Protein AF-A0A2D6DPN8-F1 (afdb_monomer_lite)

Foldseek 3Di:
DVLLVVLVPADAFGKDWDKDWFAADDPQQVVVLVVCCVPPVNVVRNPDGPVVVNVVSPWPPKDFPDDPSRTITGIMTTRHD

Secondary structure (DSSP, 8-state):
-THHHHHHHSPTT-EEEEEEE----SHHHHHHHHHTTTSHHHHHHTTS-HHHHHHHTT-EEEEEEEEETTTEEEEEEE---

pLDDT: mean 93.43, std 4.83, range [67.25, 98.25]

Structure (mmCIF, N/CA/C/O backbone):
data_AF-A0A2D6DPN8-F1
#
_entry.id   AF-A0A2D6DPN8-F1
#
loop_
_atom_site.group_PDB
_atom_site.id
_atom_site.type_symbol
_atom_site.label_atom_id
_atom_site.label_alt_id
_atom_site.label_comp_id
_atom_site.label_asym_id
_atom_site.label_entity_id
_atom_site.label_seq_id
_atom_site.pdbx_PDB_ins_code
_atom_site.Cartn_x
_atom_site.Cartn_y
_atom_site.Cartn_z
_atom_site.occupancy
_atom_site.B_iso_or_equiv
_atom_site.auth_seq_id
_atom_site.auth_comp_id
_atom_site.auth_asym_id
_atom_site.auth_atom_id
_atom_site.pdbx_PDB_model_num
ATOM 1 N N . ALA A 1 1 ? -7.838 10.745 -5.000 1.00 67.25 1 ALA A N 1
ATOM 2 C CA . ALA A 1 1 ? -8.132 9.798 -6.105 1.00 67.25 1 ALA A CA 1
ATOM 3 C C . ALA A 1 1 ? -8.503 8.432 -5.515 1.00 67.25 1 ALA A C 1
ATOM 5 O O . ALA A 1 1 ? -8.203 8.251 -4.345 1.00 67.25 1 ALA A O 1
ATOM 6 N N . ALA A 1 2 ? -9.193 7.552 -6.263 1.00 88.62 2 ALA A N 1
ATOM 7 C CA . ALA A 1 2 ? -9.766 6.228 -5.906 1.00 88.62 2 ALA A CA 1
ATOM 8 C C . ALA A 1 2 ? -9.805 5.812 -4.412 1.00 88.62 2 ALA A C 1
ATOM 10 O O . ALA A 1 2 ? -10.894 5.678 -3.859 1.00 88.62 2 ALA A O 1
ATOM 11 N N . PHE A 1 3 ? -8.660 5.658 -3.736 1.00 93.50 3 PHE A N 1
ATOM 12 C CA . PHE A 1 3 ? -8.586 5.364 -2.298 1.00 93.50 3 PHE A CA 1
ATOM 13 C C . PHE A 1 3 ? -9.330 6.357 -1.395 1.00 93.50 3 PHE A C 1
ATOM 15 O O . PHE A 1 3 ? -9.915 5.921 -0.411 1.00 93.50 3 PHE A O 1
ATOM 22 N N . ASN A 1 4 ? -9.398 7.650 -1.733 1.00 95.38 4 ASN A N 1
ATOM 23 C CA . ASN A 1 4 ? -10.196 8.616 -0.955 1.00 95.38 4 ASN A CA 1
ATOM 24 C C . ASN A 1 4 ? -11.692 8.287 -1.008 1.00 95.38 4 ASN A C 1
ATOM 26 O O . ASN A 1 4 ? -12.400 8.435 -0.016 1.00 95.38 4 ASN A O 1
ATOM 30 N N . GLU A 1 5 ? -12.172 7.828 -2.163 1.00 96.38 5 GLU A N 1
ATOM 31 C CA . GLU A 1 5 ? -13.572 7.451 -2.336 1.00 96.38 5 GLU A CA 1
ATOM 32 C C . GLU A 1 5 ? -13.861 6.123 -1.634 1.00 96.38 5 GLU A C 1
ATOM 34 O O . GLU A 1 5 ? -14.842 6.019 -0.903 1.00 96.38 5 GLU A O 1
ATOM 39 N N . MET A 1 6 ? -12.952 5.146 -1.748 1.00 96.38 6 MET A N 1
ATOM 40 C CA . MET A 1 6 ? -13.019 3.896 -0.981 1.00 96.38 6 MET A CA 1
ATOM 41 C C . MET A 1 6 ? -13.044 4.172 0.529 1.00 96.38 6 MET A C 1
ATOM 43 O O . MET A 1 6 ? -13.864 3.604 1.249 1.00 96.38 6 MET A O 1
ATOM 47 N N . TYR A 1 7 ? -12.193 5.084 1.010 1.00 97.00 7 TYR A N 1
ATOM 48 C CA . TYR A 1 7 ? -12.202 5.526 2.401 1.00 97.00 7 TYR A CA 1
ATOM 49 C C . TYR A 1 7 ? -13.543 6.169 2.757 1.00 97.00 7 TYR A C 1
ATOM 51 O O . TYR A 1 7 ? -14.129 5.831 3.779 1.00 97.00 7 TYR A O 1
ATOM 59 N N . ARG A 1 8 ? -14.084 7.062 1.919 1.00 96.81 8 ARG A N 1
ATOM 60 C CA . ARG A 1 8 ? -15.361 7.746 2.174 1.00 96.81 8 ARG A CA 1
ATOM 61 C C . ARG A 1 8 ? -16.524 6.765 2.354 1.00 96.81 8 ARG A C 1
ATOM 63 O O . ARG A 1 8 ? -17.280 6.922 3.311 1.00 96.81 8 ARG A O 1
ATOM 70 N N . VAL A 1 9 ? -16.645 5.758 1.485 1.00 97.00 9 VAL A N 1
ATOM 71 C CA . VAL A 1 9 ? -17.794 4.828 1.467 1.00 97.00 9 VAL A CA 1
ATOM 72 C C . VAL A 1 9 ? -17.718 3.711 2.509 1.00 97.00 9 VAL A C 1
ATOM 74 O O . VAL A 1 9 ? -18.751 3.162 2.891 1.00 97.00 9 VAL A O 1
ATOM 77 N N . LEU A 1 10 ? -16.521 3.366 2.994 1.00 97.69 10 LEU A N 1
ATOM 78 C CA . LEU A 1 10 ? -16.376 2.368 4.052 1.00 97.69 10 LEU A CA 1
ATOM 79 C C . LEU A 1 10 ? -17.009 2.860 5.363 1.00 97.69 10 LEU A C 1
ATOM 81 O O . LEU A 1 10 ? -16.940 4.042 5.713 1.00 97.69 10 LEU A O 1
ATOM 85 N N . LYS A 1 11 ? -17.605 1.937 6.125 1.00 97.50 11 LYS A N 1
ATOM 86 C CA . LYS A 1 11 ? -18.044 2.206 7.503 1.0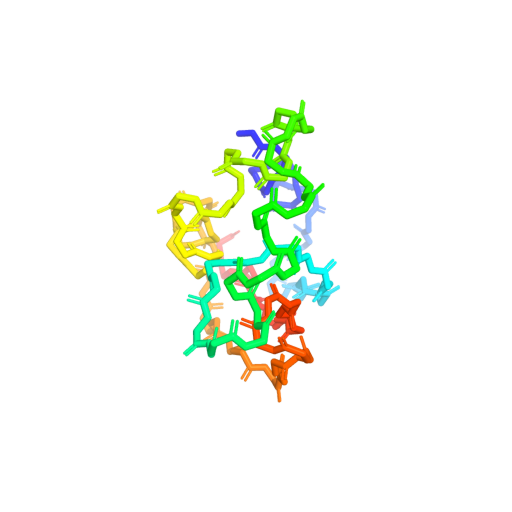0 97.50 11 LYS A CA 1
ATOM 87 C C . LYS A 1 11 ? -16.825 2.385 8.412 1.00 97.50 11 LYS A C 1
ATOM 89 O O . LYS A 1 11 ? -15.748 1.870 8.113 1.00 97.50 11 LYS A O 1
ATOM 94 N N . LYS A 1 12 ? -16.995 3.066 9.548 1.00 96.56 12 LYS A N 1
ATOM 95 C CA . LYS A 1 12 ? -15.968 3.110 10.600 1.00 96.56 12 LYS A CA 1
ATOM 96 C C . LYS A 1 12 ? -15.618 1.684 11.048 1.00 96.56 12 LYS A C 1
ATOM 98 O O . LYS A 1 12 ? -16.513 0.879 11.286 1.00 96.56 12 LYS A O 1
ATOM 103 N N . GLY A 1 13 ? -14.326 1.376 11.124 1.00 96.88 13 GLY A N 1
ATOM 104 C CA . GLY A 1 13 ? -13.801 0.027 11.360 1.00 96.88 13 GLY A CA 1
ATOM 105 C C . GLY A 1 13 ? -13.796 -0.877 10.122 1.00 96.88 13 GLY A C 1
ATOM 106 O O . GLY A 1 13 ? -13.305 -1.997 10.200 1.00 96.88 13 GLY A O 1
ATOM 107 N N . GLY A 1 14 ? -14.319 -0.410 8.985 1.00 97.62 14 GLY A N 1
ATOM 108 C CA . GLY A 1 14 ? -14.344 -1.158 7.734 1.00 97.62 14 GLY A CA 1
ATOM 109 C C . GLY A 1 14 ? -12.944 -1.415 7.183 1.00 97.62 14 GLY A C 1
ATOM 110 O O . GLY A 1 14 ? -12.027 -0.608 7.356 1.00 97.62 14 GLY A O 1
ATOM 111 N N . GLU A 1 15 ? -12.796 -2.542 6.496 1.00 97.75 15 GLU A N 1
ATOM 112 C CA . GLU A 1 15 ? -11.520 -2.995 5.954 1.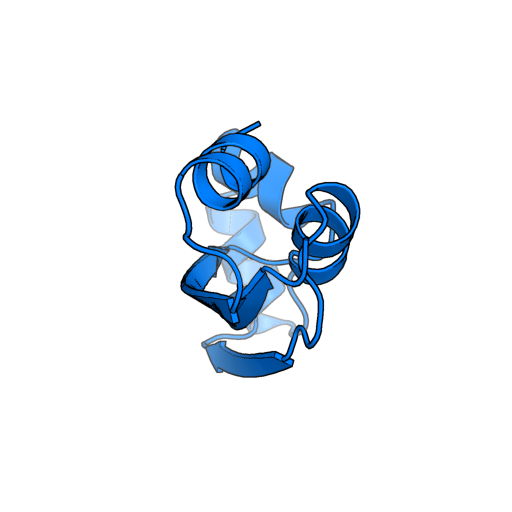00 97.75 15 GLU A CA 1
ATOM 113 C C . GLU A 1 15 ? -11.487 -2.849 4.436 1.00 97.75 15 GLU A C 1
ATOM 115 O O . GLU A 1 15 ? -12.414 -3.255 3.735 1.00 97.75 15 GLU A O 1
ATOM 120 N N . LEU A 1 16 ? -10.384 -2.310 3.928 1.00 97.50 16 LEU A N 1
ATOM 121 C CA . LEU A 1 16 ? -10.009 -2.420 2.530 1.00 97.50 16 LEU A CA 1
ATOM 122 C C . LEU A 1 16 ? -9.042 -3.595 2.389 1.00 97.50 16 LEU A C 1
ATOM 124 O O . LEU A 1 16 ? -7.953 -3.570 2.963 1.00 97.50 16 LEU A O 1
ATOM 128 N N . VAL A 1 17 ? -9.426 -4.595 1.599 1.00 96.62 17 VAL A N 1
ATOM 129 C CA . VAL A 1 17 ? -8.546 -5.683 1.164 1.00 96.62 17 VAL A CA 1
ATOM 130 C C . VAL A 1 17 ? -8.447 -5.609 -0.351 1.00 96.62 17 VAL A C 1
ATOM 132 O O . VAL A 1 17 ? -9.456 -5.722 -1.041 1.00 96.62 17 VAL A O 1
ATOM 135 N N . THR A 1 18 ? -7.245 -5.374 -0.869 1.00 95.12 18 THR A N 1
ATOM 136 C CA . THR A 1 18 ? -7.040 -5.136 -2.302 1.00 95.12 18 THR A CA 1
ATOM 137 C C . THR A 1 18 ? -5.750 -5.765 -2.812 1.00 95.12 18 THR A C 1
ATOM 139 O O . THR A 1 18 ? -4.836 -6.077 -2.043 1.00 95.12 18 THR A O 1
ATOM 142 N N . VAL A 1 19 ? -5.693 -5.944 -4.130 1.00 95.19 19 VAL A N 1
ATOM 143 C CA . VAL A 1 19 ? -4.490 -6.300 -4.875 1.00 95.19 19 VAL A CA 1
ATOM 144 C C . VAL A 1 19 ? -4.290 -5.245 -5.944 1.00 95.19 19 VAL A C 1
ATOM 146 O O . VAL A 1 19 ? -5.163 -5.058 -6.785 1.00 95.19 19 VAL A O 1
ATOM 149 N N . ASP A 1 20 ? -3.138 -4.588 -5.926 1.00 92.81 20 ASP A N 1
ATOM 150 C CA . ASP A 1 20 ? -2.799 -3.579 -6.927 1.00 92.81 20 ASP A CA 1
ATOM 151 C C . ASP A 1 20 ? -1.318 -3.672 -7.314 1.00 92.81 20 ASP A C 1
ATOM 153 O O . ASP A 1 20 ? -0.505 -4.322 -6.639 1.00 92.81 20 ASP A O 1
ATOM 157 N N . VAL A 1 21 ? -0.978 -3.035 -8.431 1.00 91.50 21 VAL A N 1
ATOM 158 C CA . VAL A 1 21 ? 0.398 -2.728 -8.804 1.00 91.50 21 VAL A CA 1
ATOM 159 C C . VAL A 1 21 ? 0.983 -1.809 -7.741 1.00 91.50 21 VAL A C 1
ATOM 161 O O . VAL A 1 21 ? 0.423 -0.773 -7.400 1.00 91.50 21 VAL A O 1
ATOM 164 N N . ASP A 1 22 ? 2.145 -2.193 -7.243 1.00 92.12 22 ASP A N 1
ATOM 165 C CA . ASP A 1 22 ? 2.913 -1.465 -6.249 1.00 92.12 22 ASP A CA 1
ATOM 166 C C . ASP A 1 22 ? 4.329 -1.229 -6.782 1.00 92.12 22 ASP A C 1
ATOM 168 O O . ASP A 1 22 ? 4.753 -1.789 -7.800 1.00 92.12 22 ASP A O 1
ATOM 172 N N . LYS A 1 23 ? 5.101 -0.422 -6.061 1.00 92.12 23 LYS A N 1
ATOM 173 C CA . LYS A 1 23 ? 6.506 -0.185 -6.361 1.00 92.12 23 LYS A CA 1
ATOM 174 C C . LYS A 1 23 ? 7.266 -1.523 -6.459 1.00 92.12 23 LYS A C 1
ATOM 176 O O . LYS A 1 23 ? 7.285 -2.289 -5.480 1.00 92.12 23 LYS A O 1
ATOM 181 N N . PRO A 1 24 ? 7.918 -1.811 -7.604 1.00 93.44 24 PRO A N 1
ATOM 182 C CA . PRO A 1 24 ? 8.693 -3.029 -7.784 1.00 93.44 24 PRO A CA 1
ATOM 183 C C . PRO A 1 24 ? 9.806 -3.168 -6.740 1.00 93.44 24 PRO A C 1
ATOM 185 O O . PRO A 1 24 ? 10.551 -2.225 -6.477 1.00 93.44 24 PRO A O 1
ATOM 188 N N . SER A 1 25 ? 9.942 -4.364 -6.172 1.00 92.62 25 SER A N 1
ATOM 189 C CA . SER A 1 25 ? 10.876 -4.670 -5.071 1.00 92.62 25 SER A CA 1
ATOM 190 C C . SER A 1 25 ? 11.937 -5.715 -5.423 1.00 92.62 25 SER A C 1
ATOM 192 O O . SER A 1 25 ? 12.940 -5.831 -4.727 1.00 92.62 25 SER A O 1
ATOM 194 N N . THR A 1 26 ? 11.758 -6.448 -6.524 1.00 95.06 26 THR A N 1
ATOM 195 C CA . THR A 1 26 ? 12.698 -7.473 -7.003 1.00 95.06 26 THR A CA 1
ATOM 196 C C . THR A 1 26 ? 13.115 -7.197 -8.445 1.00 95.06 26 THR A C 1
ATOM 198 O O . THR A 1 26 ? 12.465 -6.418 -9.146 1.00 95.06 26 THR A O 1
ATOM 201 N N . LEU A 1 27 ? 14.184 -7.848 -8.915 1.00 95.62 27 LEU A N 1
ATOM 202 C CA . LEU A 1 27 ? 14.616 -7.751 -10.314 1.00 95.62 27 LEU A CA 1
ATOM 203 C C . LEU A 1 27 ? 13.507 -8.199 -11.278 1.00 95.62 27 LEU A C 1
ATOM 205 O O . LEU A 1 27 ? 13.196 -7.483 -12.225 1.00 95.62 27 LEU A O 1
ATOM 209 N N . LEU A 1 28 ? 12.852 -9.327 -10.983 1.00 95.06 28 LEU A N 1
ATOM 210 C CA . LEU A 1 28 ? 11.706 -9.813 -11.754 1.00 95.06 28 LEU A CA 1
ATOM 211 C C . LEU A 1 28 ? 10.566 -8.785 -11.784 1.00 95.06 28 LEU A C 1
ATOM 213 O O . LEU A 1 28 ? 10.034 -8.489 -12.850 1.00 95.06 28 LEU A O 1
ATOM 217 N N . GLY A 1 29 ? 10.239 -8.182 -10.639 1.00 95.00 29 GLY A N 1
ATOM 218 C CA . GLY A 1 29 ? 9.222 -7.134 -10.565 1.00 95.00 29 GLY A CA 1
ATOM 219 C C . GLY A 1 29 ? 9.584 -5.905 -11.399 1.00 95.00 29 GLY A C 1
ATOM 220 O O . GLY A 1 29 ? 8.722 -5.353 -12.076 1.00 95.00 29 GLY A O 1
ATOM 221 N N . LYS A 1 30 ? 10.859 -5.491 -11.401 1.00 94.31 30 LYS A N 1
ATOM 222 C CA . LYS A 1 30 ? 11.346 -4.375 -12.229 1.00 94.31 30 LYS A CA 1
ATOM 223 C C . LYS A 1 30 ? 11.231 -4.683 -13.724 1.00 94.31 30 LYS A C 1
ATOM 225 O O . LYS A 1 30 ? 10.801 -3.812 -14.471 1.00 94.31 30 LYS A O 1
ATOM 230 N N . LEU A 1 31 ? 11.555 -5.907 -14.149 1.00 95.69 31 LEU A N 1
ATOM 231 C CA . LEU A 1 31 ? 11.405 -6.344 -15.544 1.00 95.69 31 LEU A CA 1
ATOM 232 C C . LEU A 1 31 ? 9.935 -6.355 -15.981 1.00 95.69 31 LEU A C 1
ATOM 234 O O . LEU A 1 31 ? 9.600 -5.825 -17.040 1.00 95.69 31 LEU A O 1
ATOM 238 N N . ILE A 1 32 ? 9.044 -6.888 -15.138 1.00 93.44 32 ILE A N 1
ATOM 239 C CA . ILE A 1 32 ? 7.596 -6.851 -15.385 1.00 93.44 32 ILE A CA 1
ATOM 240 C C . ILE A 1 32 ? 7.117 -5.397 -15.487 1.00 93.44 32 ILE A C 1
ATOM 242 O O . ILE A 1 32 ? 6.429 -5.047 -16.445 1.00 93.44 32 ILE A O 1
ATOM 246 N N . GLY A 1 33 ? 7.525 -4.538 -14.550 1.00 92.81 33 GLY A N 1
ATOM 247 C CA . GLY A 1 33 ? 7.187 -3.116 -14.552 1.00 92.81 33 GLY A CA 1
ATOM 248 C C . GLY A 1 33 ? 7.662 -2.389 -15.811 1.00 92.81 33 GLY A C 1
ATOM 249 O O . GLY A 1 33 ? 6.893 -1.646 -16.416 1.00 92.81 33 GLY A O 1
ATOM 250 N N . LEU A 1 34 ? 8.890 -2.661 -16.262 1.00 93.38 34 LEU A N 1
ATOM 251 C CA . LEU A 1 34 ? 9.441 -2.100 -17.496 1.00 93.38 34 LEU A CA 1
ATOM 252 C C . LEU A 1 34 ? 8.615 -2.512 -18.723 1.00 93.38 34 LEU A C 1
ATOM 254 O O . LEU A 1 34 ? 8.255 -1.655 -19.526 1.00 93.38 34 LEU A O 1
ATOM 258 N N . SER A 1 35 ? 8.238 -3.793 -18.829 1.00 93.88 35 SER A N 1
ATOM 259 C CA . SER A 1 35 ? 7.419 -4.294 -19.948 1.00 93.88 35 SER A CA 1
ATOM 260 C C . SER A 1 35 ? 6.042 -3.626 -20.047 1.00 93.88 35 SER A C 1
ATOM 262 O O . SER A 1 35 ? 5.438 -3.600 -21.115 1.00 93.88 35 SER A O 1
ATOM 264 N N . ARG A 1 36 ? 5.545 -3.067 -18.936 1.00 91.94 36 ARG A N 1
ATOM 265 C CA . ARG A 1 36 ? 4.243 -2.394 -18.837 1.00 91.94 36 ARG A CA 1
ATOM 266 C C . ARG A 1 36 ? 4.356 -0.882 -18.649 1.00 91.94 36 ARG A C 1
ATOM 268 O O . ARG A 1 36 ? 3.346 -0.229 -18.408 1.00 91.94 36 ARG A O 1
ATOM 275 N N . TYR A 1 37 ? 5.550 -0.305 -18.795 1.00 89.69 37 TYR A N 1
ATOM 276 C CA . TYR A 1 37 ? 5.801 1.119 -18.542 1.00 89.69 37 TYR A CA 1
ATOM 277 C C . TYR A 1 37 ? 5.007 2.056 -19.470 1.00 89.69 37 TYR A C 1
ATOM 279 O O . TYR A 1 37 ? 4.736 3.204 -19.117 1.00 89.69 37 TYR A O 1
ATOM 287 N N . HIS A 1 38 ? 4.608 1.569 -20.649 1.00 92.69 38 HIS A N 1
ATOM 288 C CA . HIS A 1 38 ? 3.769 2.310 -21.594 1.00 92.69 38 HIS A CA 1
ATOM 289 C C . HIS A 1 38 ? 2.325 2.517 -21.096 1.00 92.69 38 HIS A C 1
ATOM 291 O O . HIS A 1 38 ? 1.618 3.374 -21.620 1.00 92.69 38 HIS A O 1
ATOM 297 N N . VAL A 1 39 ? 1.871 1.745 -20.101 1.00 92.44 39 VAL A N 1
ATOM 298 C CA . VAL A 1 39 ? 0.551 1.900 -19.481 1.00 92.44 39 VAL A CA 1
ATOM 299 C C . VAL A 1 39 ? 0.664 2.954 -18.385 1.00 92.44 39 VAL A C 1
ATOM 301 O O . VAL A 1 39 ? 1.335 2.738 -17.372 1.00 92.44 39 VAL A O 1
ATOM 304 N N . LYS A 1 40 ? 0.031 4.113 -18.592 1.00 88.81 40 LYS A N 1
ATOM 305 C CA . LYS A 1 40 ? 0.166 5.288 -17.719 1.00 88.81 40 LYS A CA 1
ATOM 306 C C . LYS A 1 40 ? -0.201 4.970 -16.269 1.00 88.81 40 LYS A C 1
ATOM 308 O O . LYS A 1 40 ? 0.545 5.339 -15.369 1.00 88.81 40 LYS A O 1
ATOM 313 N N . GLU A 1 41 ? -1.300 4.256 -16.061 1.00 82.94 41 GLU A N 1
ATOM 314 C CA . GLU A 1 41 ? -1.831 3.875 -14.752 1.00 82.94 41 GLU A CA 1
ATOM 315 C C . GLU A 1 41 ? -0.824 3.018 -13.978 1.00 82.94 41 GLU A C 1
ATOM 317 O O . GLU A 1 41 ? -0.508 3.302 -12.827 1.00 82.94 41 GLU A O 1
ATOM 322 N N . ILE A 1 42 ? -0.239 2.016 -14.642 1.00 85.06 42 ILE A N 1
ATOM 323 C CA . ILE A 1 42 ? 0.782 1.142 -14.050 1.00 85.06 42 ILE A CA 1
ATOM 324 C C . ILE A 1 42 ? 2.037 1.956 -13.735 1.00 85.06 42 ILE A C 1
ATOM 326 O O . ILE A 1 42 ? 2.583 1.861 -12.638 1.00 85.06 42 ILE A O 1
ATOM 330 N N . ARG A 1 43 ? 2.494 2.785 -14.677 1.00 90.06 43 ARG A N 1
ATOM 331 C CA . ARG A 1 43 ? 3.664 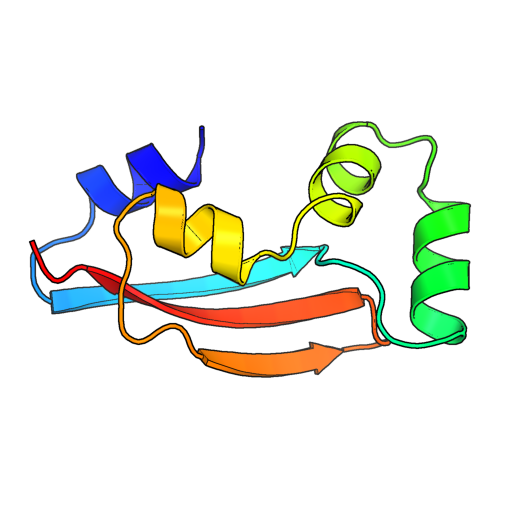3.647 -14.486 1.00 90.06 43 ARG A CA 1
ATOM 332 C C . ARG A 1 43 ? 3.504 4.585 -13.296 1.00 90.06 43 ARG A C 1
ATOM 334 O O . ARG A 1 43 ? 4.462 4.770 -12.549 1.00 90.06 43 ARG A O 1
ATOM 341 N N . ASP A 1 44 ? 2.335 5.190 -13.142 1.00 86.88 44 ASP A N 1
ATOM 342 C CA . ASP A 1 44 ? 2.071 6.129 -12.059 1.00 86.88 44 ASP A CA 1
ATOM 343 C C . ASP A 1 44 ? 1.957 5.393 -10.711 1.00 86.88 44 ASP A C 1
ATOM 345 O O . ASP A 1 44 ? 2.600 5.816 -9.749 1.00 86.88 44 ASP A O 1
ATOM 349 N N . ASN A 1 45 ? 1.303 4.224 -10.670 1.00 85.19 45 ASN A N 1
ATOM 350 C CA . ASN A 1 45 ? 1.234 3.369 -9.476 1.00 85.19 45 ASN A CA 1
ATOM 351 C C . ASN A 1 45 ? 2.610 2.838 -9.028 1.00 85.19 45 ASN A C 1
ATOM 353 O O . ASN A 1 45 ? 2.841 2.631 -7.842 1.00 85.19 45 ASN A O 1
ATOM 357 N N . MET A 1 46 ? 3.570 2.654 -9.942 1.00 89.06 46 MET A N 1
ATOM 358 C CA . MET A 1 46 ? 4.923 2.197 -9.588 1.00 89.06 46 MET A CA 1
ATOM 359 C C . MET A 1 46 ? 5.796 3.265 -8.901 1.00 89.06 46 MET A C 1
ATOM 361 O O . MET A 1 46 ? 6.844 2.921 -8.344 1.00 89.06 46 MET A O 1
ATOM 365 N N . LYS A 1 47 ? 5.426 4.553 -8.959 1.00 87.19 47 LYS A N 1
ATOM 366 C CA . LYS A 1 47 ? 6.253 5.657 -8.428 1.00 87.19 47 LYS A CA 1
ATOM 367 C C . LYS A 1 47 ? 6.191 5.750 -6.909 1.00 87.19 47 LYS A C 1
ATOM 369 O O . LYS A 1 47 ? 7.213 5.991 -6.262 1.00 87.19 47 LYS A O 1
ATOM 374 N N . VAL A 1 48 ? 4.997 5.565 -6.356 1.00 87.69 48 VAL A N 1
ATOM 375 C CA . VAL A 1 48 ? 4.699 5.780 -4.941 1.00 87.69 48 VAL A CA 1
ATOM 376 C C . VAL A 1 48 ? 4.298 4.446 -4.313 1.00 87.69 48 VAL A C 1
ATOM 378 O O . VAL A 1 48 ? 3.473 3.746 -4.892 1.00 87.69 48 VAL A O 1
ATOM 381 N N . PRO A 1 49 ? 4.863 4.058 -3.155 1.00 89.06 49 PRO A N 1
ATOM 382 C CA . PRO A 1 49 ? 4.429 2.852 -2.460 1.00 89.06 49 PRO A CA 1
ATOM 383 C C . PRO A 1 49 ? 2.934 2.900 -2.136 1.00 89.06 49 PRO A C 1
ATOM 385 O O . PRO A 1 49 ? 2.439 3.911 -1.635 1.00 89.06 49 PRO A O 1
ATOM 388 N N . LEU A 1 50 ? 2.236 1.787 -2.352 1.00 90.38 50 LEU A N 1
ATOM 389 C CA . LEU A 1 50 ? 0.790 1.689 -2.131 1.00 90.38 50 LEU A CA 1
ATOM 390 C C . LEU A 1 50 ? 0.384 2.037 -0.685 1.00 90.38 50 LEU A C 1
ATOM 392 O O . LEU A 1 50 ? -0.658 2.643 -0.444 1.00 90.38 50 LEU A O 1
ATOM 396 N N . GLU A 1 51 ? 1.243 1.706 0.279 1.00 92.69 51 GLU A N 1
ATOM 397 C CA . GLU A 1 51 ? 1.076 2.059 1.692 1.00 92.69 51 GLU A CA 1
ATOM 398 C C . GLU A 1 51 ? 1.020 3.574 1.931 1.00 92.69 51 GLU A C 1
ATOM 400 O O . GLU A 1 51 ? 0.218 4.036 2.747 1.00 92.69 51 GLU A O 1
ATOM 405 N N . LEU A 1 52 ? 1.820 4.358 1.201 1.00 92.44 52 LEU A N 1
ATOM 406 C CA . LEU A 1 52 ? 1.810 5.812 1.339 1.00 92.44 52 LEU A CA 1
ATOM 407 C C . LEU A 1 52 ? 0.497 6.390 0.807 1.00 92.44 52 LEU A C 1
ATOM 409 O O . LEU A 1 52 ? -0.145 7.167 1.504 1.00 92.44 52 LEU A O 1
ATOM 413 N N . LEU A 1 53 ? 0.042 5.925 -0.361 1.00 92.44 53 LEU A N 1
ATOM 414 C CA . LEU A 1 53 ? -1.228 6.355 -0.961 1.00 92.44 53 LEU A CA 1
ATOM 415 C C . LEU A 1 53 ? -2.428 6.071 -0.043 1.00 92.44 53 LEU A C 1
ATOM 417 O O . LEU A 1 53 ? -3.345 6.881 0.076 1.00 92.44 53 LEU A O 1
ATOM 421 N N . LEU A 1 54 ? -2.423 4.921 0.632 1.00 94.94 54 LEU A N 1
ATOM 422 C CA . LEU A 1 54 ? -3.460 4.554 1.597 1.00 94.94 54 LEU A CA 1
ATOM 423 C C . LEU A 1 54 ? -3.383 5.384 2.878 1.00 94.94 54 LEU A C 1
ATOM 425 O O . LEU A 1 54 ? -4.420 5.760 3.426 1.00 94.94 54 LEU A O 1
ATOM 429 N N . THR A 1 55 ? -2.168 5.693 3.334 1.00 95.62 55 THR A N 1
ATOM 430 C CA . THR A 1 55 ? -1.945 6.567 4.491 1.00 95.62 55 THR A CA 1
ATOM 431 C C . THR A 1 55 ? -2.451 7.981 4.210 1.00 95.62 55 THR A C 1
ATOM 433 O O . THR A 1 55 ? -3.161 8.546 5.041 1.00 95.62 55 THR A O 1
ATOM 436 N N . GLU A 1 56 ? -2.148 8.524 3.029 1.00 94.88 56 GLU A N 1
ATOM 437 C CA . GLU A 1 56 ? -2.628 9.829 2.559 1.00 94.88 56 GLU A CA 1
ATOM 438 C C . GLU A 1 56 ? -4.158 9.878 2.444 1.00 94.88 56 GLU A C 1
ATOM 440 O O . GLU A 1 56 ? -4.766 10.896 2.765 1.00 94.88 56 GLU A O 1
ATOM 445 N N . ALA A 1 57 ? -4.796 8.767 2.056 1.00 95.06 57 ALA A N 1
ATOM 446 C CA . ALA A 1 57 ? -6.255 8.646 2.017 1.00 95.06 57 ALA A CA 1
ATOM 447 C C . ALA A 1 57 ? -6.917 8.537 3.407 1.00 95.06 57 ALA A C 1
ATOM 449 O O . ALA A 1 57 ? -8.139 8.629 3.509 1.00 95.06 57 ALA A O 1
ATOM 450 N N . GLY A 1 58 ? -6.134 8.343 4.474 1.00 96.38 58 GLY A N 1
ATOM 451 C CA . GLY A 1 58 ? -6.610 8.284 5.858 1.00 96.38 58 GLY A CA 1
ATOM 452 C C . GLY A 1 58 ? -6.721 6.878 6.451 1.00 96.38 58 GLY A C 1
ATOM 453 O O . GLY A 1 58 ? -7.056 6.743 7.631 1.00 96.38 58 GLY A O 1
ATOM 454 N N . PHE A 1 59 ? -6.414 5.823 5.689 1.00 97.50 59 PHE A N 1
ATOM 455 C CA . PHE A 1 59 ? -6.405 4.465 6.229 1.00 97.50 59 PHE A CA 1
ATOM 456 C C . PHE A 1 59 ? -5.313 4.280 7.294 1.00 97.50 59 PHE A C 1
ATOM 458 O O . PHE A 1 59 ? -4.266 4.929 7.278 1.00 97.50 59 PHE A O 1
ATOM 465 N N . LYS A 1 60 ? -5.550 3.350 8.224 1.00 97.25 60 LYS A N 1
ATOM 466 C CA . LYS A 1 60 ? -4.615 2.942 9.283 1.00 97.25 60 LYS A CA 1
ATOM 467 C C . LYS A 1 60 ? -4.461 1.423 9.314 1.00 97.25 60 LYS A C 1
ATOM 469 O O . LYS A 1 60 ? -5.153 0.705 8.594 1.00 97.25 60 LYS A O 1
ATOM 474 N N . ASN A 1 61 ? -3.559 0.928 10.166 1.00 96.50 61 ASN A N 1
ATOM 475 C CA . ASN A 1 61 ? -3.265 -0.504 10.314 1.00 96.50 61 ASN A CA 1
ATOM 476 C C . ASN A 1 61 ? -2.963 -1.184 8.967 1.00 96.50 6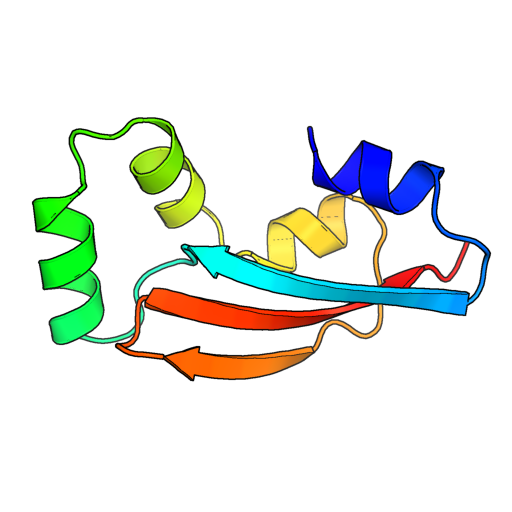1 ASN A C 1
ATOM 478 O O . ASN A 1 61 ? -3.437 -2.293 8.703 1.00 96.50 61 ASN A O 1
ATOM 482 N N . ILE A 1 62 ? -2.214 -0.487 8.109 1.00 97.06 62 ILE A N 1
ATOM 483 C CA . ILE A 1 62 ? -1.884 -0.945 6.763 1.00 97.06 62 ILE A CA 1
ATOM 484 C C . ILE A 1 62 ? -0.882 -2.094 6.875 1.00 97.06 62 ILE A C 1
ATOM 486 O O . ILE A 1 62 ? 0.120 -1.995 7.579 1.00 97.06 62 ILE A O 1
ATOM 490 N N . LYS A 1 63 ? -1.176 -3.212 6.211 1.00 96.94 63 LYS A N 1
ATOM 491 C CA . LYS A 1 63 ? -0.324 -4.402 6.183 1.00 96.94 63 LYS A CA 1
ATOM 492 C C . LYS A 1 63 ? -0.237 -4.945 4.767 1.00 96.94 63 LYS A C 1
ATOM 494 O O . LYS A 1 63 ? -1.257 -5.319 4.185 1.00 96.94 63 LYS A O 1
ATOM 499 N N . VAL A 1 64 ? 0.981 -5.057 4.242 1.00 95.56 64 VAL A N 1
ATOM 500 C CA . VAL A 1 64 ? 1.260 -5.860 3.045 1.00 95.56 64 VAL A CA 1
ATOM 501 C C . VAL A 1 64 ? 1.237 -7.329 3.459 1.00 95.56 64 VAL A C 1
ATOM 503 O O . VAL A 1 64 ? 2.128 -7.805 4.153 1.00 95.56 64 VAL A O 1
ATOM 506 N N . LEU A 1 65 ? 0.196 -8.047 3.052 1.00 96.44 65 LEU A N 1
ATOM 507 C CA . LEU A 1 65 ? 0.004 -9.462 3.372 1.00 96.44 65 LEU A CA 1
ATOM 508 C C . LEU A 1 65 ? 0.889 -10.364 2.507 1.00 96.44 65 LEU A C 1
ATOM 510 O O . LEU A 1 65 ? 1.351 -11.411 2.951 1.00 96.44 65 LEU A O 1
ATOM 514 N N . LYS A 1 66 ? 1.097 -9.975 1.246 1.00 95.69 66 LYS A N 1
ATOM 515 C CA . LYS A 1 66 ? 1.903 -10.722 0.277 1.00 95.69 66 LYS A CA 1
ATOM 516 C C . LYS A 1 66 ? 2.348 -9.807 -0.851 1.00 95.69 66 LYS A C 1
ATOM 518 O O . LYS A 1 66 ? 1.574 -8.969 -1.305 1.00 95.69 66 LYS A O 1
ATOM 523 N N . LYS A 1 67 ? 3.551 -10.040 -1.379 1.00 95.44 67 LYS A N 1
ATOM 524 C CA . LYS A 1 67 ? 4.012 -9.425 -2.628 1.00 95.44 67 LYS A CA 1
ATOM 525 C C . LYS A 1 67 ? 4.255 -10.500 -3.681 1.00 95.44 67 LYS A C 1
ATOM 527 O O . LYS A 1 67 ? 5.142 -11.338 -3.533 1.00 95.44 67 LYS A O 1
ATOM 532 N N . LYS A 1 68 ? 3.434 -10.528 -4.732 1.00 96.38 68 LYS A N 1
ATOM 533 C CA . LYS A 1 68 ? 3.509 -11.522 -5.814 1.00 96.38 68 LYS A CA 1
ATOM 534 C C . LYS A 1 68 ? 4.369 -10.969 -6.950 1.00 96.38 68 LYS A C 1
ATOM 536 O O . LYS A 1 68 ? 4.182 -9.828 -7.372 1.00 96.38 68 LYS A O 1
ATOM 541 N N . TRP A 1 69 ? 5.313 -11.776 -7.437 1.00 95.38 69 TRP A N 1
ATOM 542 C CA . TRP A 1 69 ? 6.250 -11.418 -8.521 1.00 95.38 69 TRP A CA 1
ATOM 543 C C . TRP A 1 69 ? 7.086 -10.152 -8.255 1.00 95.38 69 TRP A C 1
ATOM 545 O O . TRP A 1 69 ? 7.683 -9.595 -9.168 1.00 95.38 69 TRP A O 1
ATOM 555 N N . GLY A 1 70 ? 7.123 -9.676 -7.006 1.00 94.50 70 GLY A N 1
ATOM 556 C CA . GLY A 1 70 ? 7.825 -8.456 -6.615 1.00 94.50 70 GLY A CA 1
ATOM 557 C C . GLY A 1 70 ? 7.159 -7.136 -7.015 1.00 94.50 70 GLY A C 1
ATOM 558 O O . GLY A 1 70 ? 7.764 -6.101 -6.738 1.00 94.50 70 GLY A O 1
ATOM 559 N N . ILE A 1 71 ? 5.961 -7.143 -7.619 1.00 93.94 71 ILE A N 1
ATOM 560 C CA . ILE A 1 71 ? 5.271 -5.932 -8.119 1.00 93.94 71 ILE A CA 1
ATOM 561 C C . ILE A 1 71 ? 3.785 -5.846 -7.735 1.00 93.94 71 ILE A C 1
ATOM 563 O O . ILE A 1 71 ? 3.273 -4.745 -7.606 1.00 93.94 71 ILE A O 1
ATOM 567 N N . PHE A 1 72 ? 3.093 -6.961 -7.489 1.00 94.19 72 PHE A N 1
ATOM 568 C CA . PHE A 1 72 ? 1.693 -6.926 -7.047 1.00 94.19 72 PHE A CA 1
ATOM 569 C C . PHE A 1 72 ? 1.613 -7.082 -5.535 1.00 94.19 72 PHE A C 1
ATOM 571 O O . PHE A 1 72 ? 2.040 -8.115 -5.006 1.00 94.19 72 PHE A O 1
ATOM 578 N N . SER A 1 73 ? 1.056 -6.094 -4.845 1.00 95.75 73 SER A N 1
ATOM 579 C CA . SER A 1 73 ? 0.911 -6.126 -3.390 1.00 95.75 73 SER A CA 1
ATOM 580 C C . SER A 1 73 ? -0.522 -6.452 -3.002 1.00 95.75 73 SER A C 1
ATOM 582 O O . SER A 1 73 ? -1.464 -5.802 -3.439 1.00 95.75 73 SER A O 1
ATOM 584 N N . TYR A 1 74 ? -0.665 -7.467 -2.156 1.00 97.00 74 TYR A N 1
ATOM 585 C CA . TYR A 1 74 ? -1.894 -7.795 -1.449 1.00 97.00 74 TYR A CA 1
ATOM 586 C C . TYR A 1 74 ? -1.853 -7.007 -0.151 1.00 97.00 74 TYR A C 1
ATOM 588 O O . TYR A 1 74 ? -0.969 -7.242 0.676 1.00 97.00 74 TYR A O 1
ATOM 596 N N . ILE A 1 75 ? -2.771 -6.067 0.018 1.00 96.38 75 ILE A N 1
ATOM 597 C CA . ILE A 1 75 ? -2.778 -5.160 1.159 1.00 96.38 75 ILE A CA 1
ATOM 598 C C . ILE A 1 75 ? -4.103 -5.249 1.904 1.00 96.38 75 ILE A C 1
ATOM 600 O O . ILE A 1 75 ? -5.167 -5.397 1.302 1.00 96.38 75 ILE A O 1
ATOM 604 N N . ARG A 1 76 ? -4.011 -5.105 3.225 1.00 97.88 76 ARG A N 1
ATOM 605 C CA . ARG A 1 76 ? -5.138 -4.850 4.118 1.00 97.88 76 ARG A CA 1
ATOM 606 C C . ARG A 1 76 ? -4.942 -3.507 4.806 1.00 97.88 76 ARG A C 1
ATOM 608 O O . ARG A 1 76 ? -3.848 -3.233 5.291 1.00 97.88 76 ARG A O 1
ATOM 615 N N . ALA A 1 77 ? -5.995 -2.706 4.887 1.00 97.81 77 ALA A N 1
ATOM 616 C CA . ALA A 1 77 ? -6.008 -1.427 5.584 1.00 97.81 77 ALA A CA 1
ATOM 617 C C . ALA A 1 77 ? -7.373 -1.183 6.248 1.00 97.81 77 ALA A C 1
ATOM 619 O O . ALA A 1 77 ? -8.375 -1.753 5.826 1.00 97.81 77 ALA A O 1
ATOM 620 N N . VAL A 1 78 ? -7.428 -0.355 7.291 1.00 98.25 78 VAL A N 1
ATOM 621 C CA . VAL A 1 78 ? -8.635 -0.144 8.112 1.00 98.25 78 VAL A CA 1
ATOM 622 C C . VAL A 1 78 ? -9.029 1.331 8.125 1.00 98.25 78 VAL A C 1
ATOM 624 O O . VAL A 1 78 ? -8.177 2.200 8.319 1.00 98.25 78 VAL A O 1
ATOM 627 N N . LYS A 1 79 ? -10.324 1.619 7.968 1.00 97.56 79 LYS A N 1
ATOM 628 C CA . LYS A 1 79 ? -10.895 2.949 8.212 1.00 97.56 79 LYS A CA 1
ATOM 629 C C . LYS A 1 79 ? -11.103 3.163 9.708 1.00 97.56 79 LYS A C 1
ATOM 631 O O . LYS A 1 79 ? -11.900 2.461 10.324 1.00 97.56 79 LYS A O 1
ATOM 636 N N . THR A 1 80 ? -10.422 4.138 10.303 1.00 86.81 80 THR A N 1
ATOM 637 C CA . THR A 1 80 ? -10.525 4.414 11.751 1.00 86.81 80 THR A CA 1
ATOM 638 C C . THR A 1 80 ? -11.420 5.601 12.100 1.00 86.81 80 THR A C 1
ATOM 6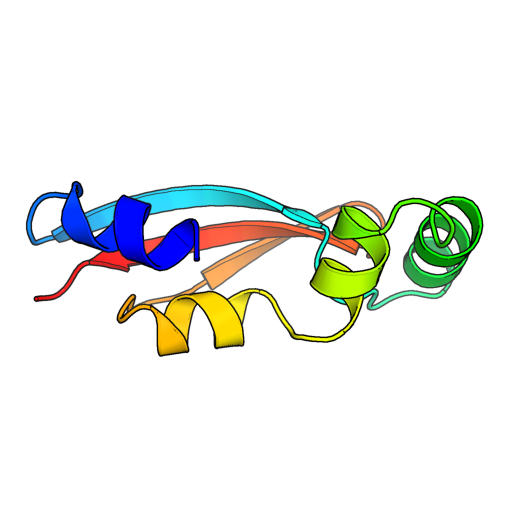40 O O . THR A 1 80 ? -11.96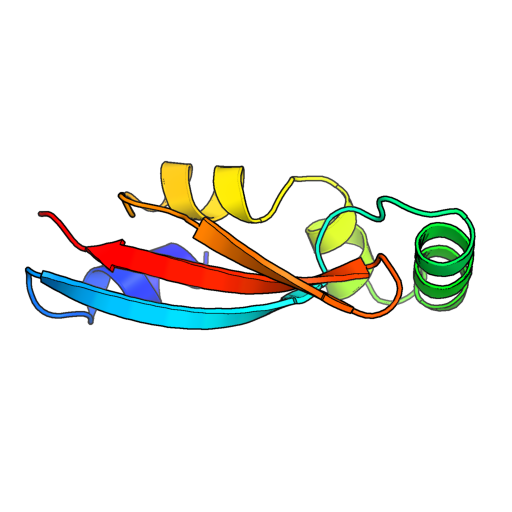6 5.623 13.205 1.00 86.81 80 THR A O 1
ATOM 643 N N . GLY A 1 81 ? -11.569 6.565 11.182 1.00 78.25 81 GLY A N 1
ATOM 644 C CA . GLY A 1 81 ? -12.422 7.753 11.324 1.00 78.25 81 GLY A CA 1
ATOM 645 C C . GLY A 1 81 ? -13.717 7.616 10.553 1.00 78.25 81 GLY A C 1
ATOM 646 O O . GLY A 1 81 ? -13.617 7.307 9.346 1.00 78.25 81 GLY A O 1
#

Radius of gyration: 13.1 Å; chains: 1; bounding box: 33×21×33 Å

Sequence (81 aa):
AAFNEMYRVLKKGGELVTVDVDKPSTLLGKLIGLSRYHVKEIRDNMKVPLELLLTEAGFKNIKVLKKKWGIFSYIRAVKTG